Protein AF-A0A524LY99-F1 (afdb_monomer_lite)

Secondary structure (DSSP, 8-state):
-PPPPPB--S--PPPTT--HHHHHHHHHH-TTHHHHHHHHHHHHHHHHHTT-SBPPP---S-SGGGT-

Structure (mmCIF, N/CA/C/O backbone):
data_AF-A0A524LY99-F1
#
_entry.id   AF-A0A524LY99-F1
#
loop_
_atom_site.group_PDB
_atom_site.id
_atom_site.type_symbol
_atom_site.label_atom_id
_atom_site.label_alt_id
_atom_site.label_comp_id
_atom_site.label_asym_id
_atom_site.label_entity_id
_atom_site.label_seq_id
_atom_site.pdbx_PDB_ins_code
_atom_site.Cartn_x
_atom_site.Cartn_y
_atom_site.Cartn_z
_atom_site.occupancy
_atom_site.B_iso_or_equiv
_atom_site.auth_seq_id
_atom_site.auth_comp_id
_atom_site.auth_asym_id
_atom_site.auth_atom_id
_atom_site.pdbx_PDB_model_num
ATOM 1 N N . MET A 1 1 ? -20.271 1.696 28.302 1.00 64.69 1 MET A N 1
ATOM 2 C CA . MET A 1 1 ? -20.212 1.075 26.961 1.00 64.69 1 MET A CA 1
ATOM 3 C C . MET A 1 1 ? -18.749 0.944 26.591 1.00 64.69 1 MET A C 1
ATOM 5 O O . MET A 1 1 ? -18.019 1.892 26.842 1.00 64.69 1 MET A O 1
ATOM 9 N N . GLN A 1 2 ? -18.319 -0.216 26.093 1.00 81.25 2 GLN A N 1
ATOM 10 C CA . GLN A 1 2 ? -16.991 -0.342 25.487 1.00 81.25 2 GLN A CA 1
ATOM 11 C C . GLN A 1 2 ? -17.017 0.329 24.112 1.00 81.25 2 GLN A C 1
ATOM 13 O O . GLN A 1 2 ? -18.019 0.246 23.404 1.00 81.25 2 GLN A O 1
ATOM 18 N N . GLU A 1 3 ? -15.939 1.023 23.774 1.00 89.38 3 GLU A N 1
ATOM 19 C CA . GLU A 1 3 ? -15.746 1.619 22.457 1.00 89.38 3 GLU A CA 1
ATOM 20 C C . GLU A 1 3 ? -15.529 0.504 21.421 1.00 89.38 3 GLU A C 1
ATOM 22 O O . GLU A 1 3 ? -14.738 -0.413 21.649 1.00 89.38 3 GLU A O 1
ATOM 27 N N . ILE A 1 4 ? -16.267 0.543 20.308 1.00 93.62 4 ILE A N 1
ATOM 28 C CA . ILE A 1 4 ? -16.098 -0.413 19.206 1.00 93.62 4 ILE A CA 1
ATOM 29 C C . ILE A 1 4 ? -14.969 0.097 18.311 1.00 93.62 4 ILE A C 1
ATOM 31 O O . ILE A 1 4 ? -15.040 1.217 17.808 1.00 93.62 4 ILE A O 1
ATOM 35 N N . ILE A 1 5 ? -13.945 -0.729 18.085 1.00 95.44 5 ILE A N 1
ATOM 36 C CA . ILE A 1 5 ? -12.810 -0.389 17.222 1.00 95.44 5 ILE A CA 1
ATOM 37 C C . ILE A 1 5 ? -12.965 -1.085 15.865 1.00 95.44 5 ILE A C 1
ATOM 39 O O . ILE A 1 5 ? -12.939 -2.311 15.797 1.00 95.44 5 ILE A O 1
ATOM 43 N N . PHE A 1 6 ? -13.093 -0.310 14.785 1.00 95.94 6 PHE A N 1
ATOM 44 C CA . PHE A 1 6 ? -13.062 -0.811 13.413 1.00 95.94 6 PHE A CA 1
ATOM 45 C C . PHE A 1 6 ? -11.624 -0.849 12.888 1.00 95.94 6 PHE A C 1
ATOM 47 O O . PHE A 1 6 ? -10.892 0.142 12.960 1.00 95.94 6 PHE A O 1
ATOM 54 N N . ILE A 1 7 ? -11.236 -2.001 12.351 1.00 96.00 7 ILE A N 1
ATOM 55 C CA . ILE A 1 7 ? -9.932 -2.260 11.731 1.00 96.00 7 ILE A CA 1
ATOM 56 C C . ILE A 1 7 ? -10.130 -2.822 10.323 1.00 96.00 7 ILE A C 1
ATOM 58 O O . ILE A 1 7 ? -11.257 -3.120 9.921 1.00 96.00 7 ILE A O 1
ATOM 62 N N . ASP A 1 8 ? -9.036 -2.994 9.590 1.00 95.44 8 ASP A N 1
ATOM 63 C CA . ASP A 1 8 ? -9.022 -3.622 8.276 1.00 95.44 8 ASP A CA 1
ATOM 64 C C . ASP A 1 8 ? -7.937 -4.710 8.164 1.00 95.44 8 ASP A C 1
ATOM 66 O O . ASP A 1 8 ? -6.981 -4.737 8.934 1.00 95.44 8 ASP A O 1
ATOM 70 N N . GLU A 1 9 ? -8.071 -5.593 7.173 1.00 94.12 9 GLU A N 1
ATOM 71 C CA . GLU A 1 9 ? -7.165 -6.736 6.935 1.00 94.12 9 GLU A CA 1
ATOM 72 C C . GLU A 1 9 ? -5.924 -6.377 6.082 1.00 94.12 9 GLU A C 1
ATOM 74 O O . GLU A 1 9 ? -5.206 -7.249 5.588 1.00 94.12 9 GLU A O 1
ATOM 79 N N . GLY A 1 10 ? -5.644 -5.089 5.855 1.00 90.44 10 GLY A N 1
ATOM 80 C CA . GLY A 1 10 ? -4.427 -4.643 5.167 1.00 90.44 10 GLY A CA 1
ATOM 81 C C . GLY A 1 10 ? -4.603 -4.381 3.691 1.00 90.44 10 GLY A C 1
ATOM 82 O O . GLY A 1 10 ? -4.493 -3.233 3.261 1.00 90.44 10 GLY A O 1
ATOM 83 N N . SER A 1 11 ? -4.807 -5.428 2.900 1.00 92.44 11 SER A N 1
ATOM 84 C CA . SER A 1 11 ? -4.623 -5.323 1.451 1.00 92.44 11 SER A CA 1
ATOM 85 C C . SER A 1 11 ? -5.572 -4.328 0.768 1.00 92.44 11 SER A C 1
ATOM 87 O O . SER A 1 11 ? -6.778 -4.314 1.009 1.00 92.44 11 SER A O 1
ATOM 89 N N . LEU A 1 12 ? -5.012 -3.513 -0.128 1.00 94.06 12 LEU A N 1
ATOM 90 C CA . LEU A 1 12 ? -5.748 -2.699 -1.094 1.00 94.06 12 LEU A CA 1
ATOM 91 C C . LEU A 1 12 ? -5.227 -2.977 -2.512 1.00 94.06 12 LEU A C 1
ATOM 93 O O . LEU A 1 12 ? -4.045 -3.292 -2.684 1.00 94.06 12 LEU A O 1
ATOM 97 N N . PRO A 1 13 ? -6.075 -2.843 -3.548 1.00 93.12 13 PRO A N 1
ATOM 98 C CA . PRO A 1 13 ? -5.597 -2.880 -4.924 1.00 93.12 13 PRO A CA 1
ATOM 99 C C . PRO A 1 13 ? -4.612 -1.732 -5.165 1.00 93.12 13 PRO A C 1
ATOM 101 O O . PRO A 1 13 ? -4.755 -0.648 -4.592 1.00 93.12 13 PRO A O 1
ATOM 104 N N . THR A 1 14 ? -3.619 -1.954 -6.027 1.00 93.00 14 THR A N 1
ATOM 105 C CA . THR A 1 14 ? -2.749 -0.859 -6.464 1.00 93.00 14 THR A CA 1
ATOM 106 C C . THR A 1 14 ? -3.586 0.208 -7.177 1.00 93.00 14 THR A C 1
ATOM 108 O O . THR A 1 14 ? -4.573 -0.132 -7.838 1.00 93.00 14 THR A O 1
ATOM 111 N N . PRO A 1 15 ? -3.231 1.498 -7.049 1.00 92.50 15 PRO A N 1
ATOM 112 C CA . PRO A 1 15 ? -3.921 2.548 -7.782 1.00 92.50 15 PRO A CA 1
ATOM 113 C C . PRO A 1 15 ? -3.856 2.327 -9.291 1.00 92.50 15 PRO A C 1
ATOM 115 O O . PRO A 1 15 ? -2.941 1.682 -9.809 1.00 92.50 15 PRO A O 1
ATOM 118 N N . GLU A 1 16 ? -4.811 2.915 -10.001 1.00 93.56 16 GLU A N 1
ATOM 119 C CA . GLU A 1 16 ? -4.824 2.902 -11.4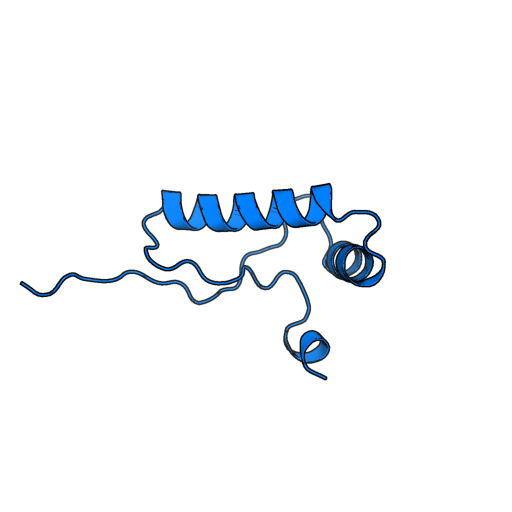58 1.00 93.56 16 GLU A CA 1
ATOM 120 C C . GLU A 1 16 ? -3.496 3.429 -12.029 1.00 93.56 16 GLU A C 1
ATOM 122 O O . GLU A 1 16 ? -2.928 4.407 -11.543 1.00 93.56 16 GLU A O 1
ATOM 127 N N . GLY A 1 17 ? -2.968 2.737 -13.042 1.00 94.06 17 GLY A N 1
ATOM 128 C CA . GLY A 1 17 ? -1.678 3.067 -13.653 1.00 94.06 17 GLY A CA 1
ATOM 129 C C . GLY A 1 17 ? -0.444 2.664 -12.834 1.00 94.06 17 GLY A C 1
ATOM 130 O O . GLY A 1 17 ? 0.673 2.870 -13.306 1.00 94.06 17 GLY A O 1
ATOM 131 N N . ILE A 1 18 ? -0.612 2.068 -11.647 1.00 95.06 18 ILE A N 1
ATOM 132 C CA . ILE A 1 18 ? 0.487 1.560 -10.817 1.00 95.06 18 ILE A CA 1
ATOM 133 C C . ILE A 1 18 ? 0.488 0.029 -10.814 1.00 95.06 18 ILE A C 1
ATOM 135 O O . ILE A 1 18 ? -0.484 -0.617 -10.416 1.00 95.06 18 ILE A O 1
ATOM 139 N N . THR A 1 19 ? 1.612 -0.558 -11.223 1.00 94.62 19 THR A N 1
ATOM 140 C CA . THR A 1 19 ? 1.824 -2.012 -11.211 1.00 94.62 19 THR A CA 1
ATOM 141 C C . THR A 1 19 ? 2.576 -2.455 -9.958 1.00 94.62 19 THR A C 1
ATOM 143 O O . THR A 1 1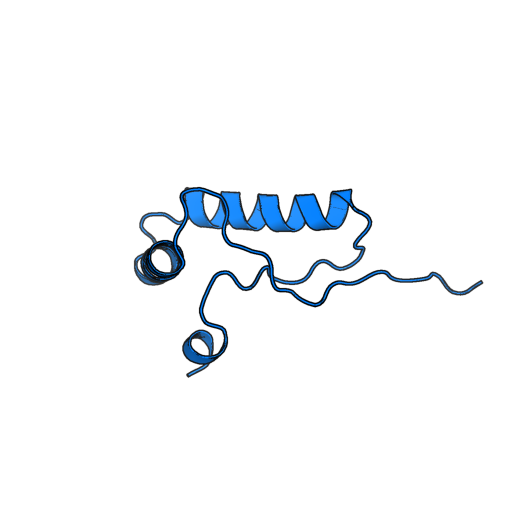9 ? 3.314 -1.676 -9.350 1.00 94.62 19 THR A O 1
ATOM 146 N N . 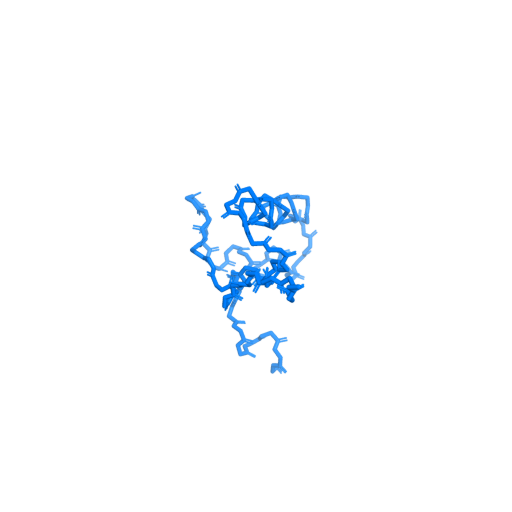ARG A 1 20 ? 2.438 -3.729 -9.573 1.00 91.50 20 ARG A N 1
ATOM 147 C CA . ARG A 1 20 ? 3.177 -4.300 -8.432 1.00 91.50 20 ARG A CA 1
ATOM 148 C C . ARG A 1 20 ? 4.689 -4.283 -8.665 1.00 91.50 20 ARG A C 1
ATOM 150 O O . ARG A 1 20 ? 5.453 -4.050 -7.732 1.00 91.50 20 ARG A O 1
ATOM 157 N N . GLU A 1 21 ? 5.114 -4.472 -9.910 1.00 93.88 21 GLU A N 1
ATOM 158 C CA . GLU A 1 21 ? 6.514 -4.428 -10.337 1.00 93.88 21 GLU A CA 1
ATOM 159 C C . GLU A 1 21 ? 7.097 -3.029 -10.149 1.00 93.88 21 GLU A C 1
ATOM 161 O O . GLU A 1 21 ? 8.217 -2.894 -9.657 1.00 93.88 21 GLU A O 1
ATOM 166 N N . TRP A 1 22 ? 6.322 -1.986 -10.473 1.00 95.69 22 TRP A N 1
ATOM 167 C CA . TRP A 1 22 ? 6.733 -0.609 -10.225 1.00 95.69 22 TRP A CA 1
ATOM 168 C C . TRP A 1 22 ? 6.901 -0.349 -8.726 1.00 95.69 22 TRP A C 1
ATOM 170 O O . TRP A 1 22 ? 7.927 0.188 -8.322 1.00 95.69 22 TRP A O 1
ATOM 180 N N . VAL A 1 23 ? 5.947 -0.785 -7.891 1.00 95.25 23 VAL A N 1
ATOM 181 C CA . VAL A 1 23 ? 6.033 -0.609 -6.428 1.00 95.25 23 VAL A CA 1
ATOM 182 C C . VAL A 1 23 ? 7.262 -1.321 -5.860 1.00 95.25 23 VAL A C 1
ATOM 184 O O . VAL A 1 23 ? 7.955 -0.761 -5.011 1.00 95.25 23 VAL A O 1
ATOM 187 N N . LYS A 1 24 ? 7.551 -2.541 -6.333 1.00 93.75 24 LYS A N 1
ATOM 188 C CA . LYS A 1 24 ? 8.755 -3.286 -5.948 1.00 93.75 24 LYS A CA 1
ATOM 189 C C . LYS A 1 24 ? 10.019 -2.502 -6.307 1.00 93.75 24 LYS A C 1
ATOM 191 O O . LYS A 1 24 ? 10.817 -2.216 -5.420 1.00 93.75 24 LYS A O 1
ATOM 196 N N . ALA A 1 25 ? 10.158 -2.100 -7.571 1.00 95.00 25 ALA A N 1
ATOM 197 C CA . ALA A 1 25 ? 11.328 -1.366 -8.043 1.00 95.00 25 ALA A CA 1
ATOM 198 C C . ALA A 1 25 ? 11.511 -0.032 -7.302 1.00 95.00 25 ALA A C 1
ATOM 200 O O . ALA A 1 25 ? 12.614 0.260 -6.852 1.00 95.00 25 ALA A O 1
ATOM 201 N N . ALA A 1 26 ? 10.434 0.742 -7.124 1.00 95.44 26 ALA A N 1
ATOM 202 C CA . ALA A 1 26 ? 10.441 2.011 -6.398 1.00 95.44 26 ALA A CA 1
ATOM 203 C C . ALA A 1 26 ? 10.924 1.845 -4.950 1.00 95.44 26 ALA A C 1
ATOM 205 O O . ALA A 1 26 ? 11.719 2.648 -4.469 1.00 95.44 26 ALA A O 1
ATOM 206 N N . ALA A 1 27 ? 10.481 0.785 -4.266 1.00 92.81 27 ALA A N 1
ATOM 207 C CA . ALA A 1 27 ? 10.883 0.515 -2.890 1.00 92.81 27 ALA A CA 1
ATOM 208 C C . ALA A 1 27 ? 12.335 0.016 -2.762 1.00 92.81 27 ALA A C 1
ATOM 210 O O . ALA A 1 27 ? 12.970 0.263 -1.740 1.00 92.81 27 ALA A O 1
ATOM 211 N N . GLU A 1 28 ? 12.854 -0.695 -3.767 1.00 93.44 28 GLU A N 1
ATOM 212 C CA . GLU A 1 28 ? 14.225 -1.226 -3.774 1.00 93.44 28 GLU A CA 1
ATOM 213 C C . GLU A 1 28 ? 15.259 -0.166 -4.176 1.00 93.44 28 GLU A C 1
ATOM 215 O O . GLU A 1 28 ? 16.315 -0.065 -3.554 1.00 93.44 28 GLU A O 1
ATOM 220 N N . ASN A 1 29 ? 14.967 0.633 -5.207 1.00 95.25 29 ASN A N 1
ATOM 221 C CA . ASN A 1 29 ? 15.917 1.602 -5.759 1.00 95.25 29 ASN A CA 1
ATOM 222 C C . ASN A 1 29 ? 15.835 2.993 -5.117 1.00 95.25 29 ASN A C 1
ATOM 224 O O . ASN A 1 29 ? 16.769 3.775 -5.271 1.00 95.25 29 ASN A O 1
ATOM 228 N N . ARG A 1 30 ? 14.739 3.295 -4.407 1.00 92.94 30 ARG A N 1
ATOM 229 C CA . ARG A 1 30 ? 14.483 4.563 -3.705 1.00 92.94 30 ARG A CA 1
ATOM 230 C C . ARG A 1 30 ? 14.473 5.828 -4.573 1.00 92.94 30 ARG A C 1
ATOM 232 O O . ARG A 1 30 ? 14.476 6.939 -4.049 1.00 92.94 30 ARG A O 1
ATOM 239 N N . ASN A 1 31 ? 14.415 5.686 -5.895 1.00 95.06 31 ASN A N 1
ATOM 240 C CA . ASN A 1 31 ? 14.390 6.817 -6.830 1.00 95.06 31 ASN A CA 1
ATOM 241 C C . ASN A 1 31 ? 13.012 7.495 -6.906 1.00 95.06 31 ASN A C 1
ATOM 243 O O . ASN A 1 31 ? 12.897 8.608 -7.405 1.00 95.06 31 ASN A O 1
ATOM 247 N N . GLU A 1 32 ? 11.969 6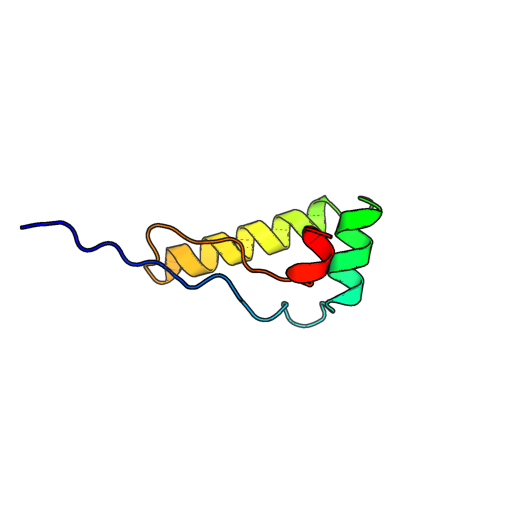.825 -6.414 1.00 96.62 32 GLU A N 1
ATOM 248 C CA . GLU A 1 32 ? 10.566 7.244 -6.514 1.00 96.62 32 GLU A CA 1
ATOM 249 C C . GLU A 1 32 ? 9.918 7.398 -5.121 1.00 96.62 32 GLU A C 1
ATOM 251 O O . GLU A 1 32 ? 8.695 7.323 -4.991 1.00 96.62 32 GLU A O 1
ATOM 256 N N . ASP A 1 33 ? 10.723 7.595 -4.065 1.00 96.50 33 ASP A N 1
ATOM 257 C CA . ASP A 1 33 ? 10.272 7.634 -2.661 1.00 96.50 33 ASP A CA 1
ATOM 258 C C . ASP A 1 33 ? 9.122 8.632 -2.443 1.00 96.50 33 ASP A C 1
ATOM 260 O O . ASP A 1 33 ? 8.154 8.322 -1.749 1.00 96.50 33 ASP A O 1
ATOM 264 N N . GLU A 1 34 ? 9.178 9.816 -3.060 1.00 97.50 34 GLU A N 1
ATOM 265 C CA . GLU A 1 34 ? 8.119 10.823 -2.928 1.00 97.50 34 GLU A CA 1
ATOM 266 C C . GLU A 1 34 ? 6.771 10.302 -3.443 1.00 97.50 34 GLU A C 1
ATOM 268 O O . GLU A 1 34 ? 5.765 10.358 -2.727 1.00 97.50 34 GLU A O 1
ATOM 273 N N . LYS A 1 35 ? 6.760 9.726 -4.650 1.00 96.38 35 LYS A N 1
ATOM 274 C CA . LYS A 1 35 ? 5.561 9.163 -5.275 1.00 96.38 35 LYS A CA 1
ATOM 275 C C . LYS A 1 35 ? 5.069 7.928 -4.522 1.00 96.38 35 LYS A C 1
ATOM 277 O O . LYS A 1 35 ? 3.874 7.817 -4.239 1.00 96.38 35 LYS A O 1
ATOM 282 N N . LEU A 1 36 ? 5.980 7.028 -4.150 1.00 96.44 36 LEU A N 1
ATOM 283 C CA . LEU A 1 36 ? 5.677 5.824 -3.377 1.00 96.44 36 LEU A CA 1
ATOM 284 C C . LEU A 1 36 ? 5.043 6.180 -2.024 1.00 96.44 36 LEU A C 1
ATOM 286 O O . LEU A 1 36 ? 3.991 5.642 -1.673 1.00 96.44 36 LEU A O 1
ATOM 290 N N . PHE A 1 37 ? 5.639 7.110 -1.274 1.00 96.50 37 PHE A N 1
ATOM 291 C CA . PHE A 1 37 ? 5.115 7.508 0.028 1.00 96.50 37 PHE A CA 1
ATOM 292 C C . PHE A 1 37 ? 3.848 8.354 -0.071 1.00 96.50 37 PHE A C 1
ATOM 294 O O . PHE A 1 37 ? 2.989 8.212 0.798 1.00 96.50 37 PHE A O 1
ATOM 301 N N . SER A 1 38 ? 3.682 9.191 -1.103 1.00 96.75 38 SER A N 1
ATOM 302 C CA . SER A 1 38 ? 2.414 9.904 -1.325 1.00 96.75 38 SER A CA 1
ATOM 303 C C . SER A 1 38 ? 1.267 8.919 -1.514 1.00 96.75 38 SER A C 1
ATOM 305 O O . SER A 1 38 ? 0.278 8.976 -0.788 1.00 96.75 38 SER A O 1
ATOM 307 N N . MET A 1 39 ? 1.455 7.935 -2.394 1.00 95.81 39 MET A N 1
ATOM 308 C CA . MET A 1 39 ? 0.476 6.882 -2.646 1.00 95.81 39 MET A CA 1
ATOM 309 C C . MET A 1 39 ? 0.127 6.086 -1.378 1.00 95.81 39 MET A C 1
ATOM 311 O O . MET A 1 39 ? -1.042 5.796 -1.124 1.00 95.81 39 MET A O 1
ATOM 315 N N . ILE A 1 40 ? 1.126 5.726 -0.565 1.00 96.12 40 ILE A N 1
ATOM 316 C CA . ILE A 1 40 ? 0.893 5.003 0.693 1.00 96.12 40 ILE A CA 1
ATOM 317 C C . ILE A 1 40 ? 0.106 5.874 1.682 1.00 96.12 40 ILE A C 1
ATOM 319 O O . ILE A 1 40 ? -0.849 5.387 2.284 1.00 96.12 40 ILE A O 1
ATOM 323 N N . ARG A 1 41 ? 0.459 7.159 1.834 1.00 97.00 41 ARG A N 1
ATOM 324 C CA . ARG A 1 41 ? -0.271 8.098 2.703 1.00 97.00 41 ARG A CA 1
ATOM 325 C C . ARG A 1 41 ? -1.721 8.270 2.264 1.00 97.00 41 ARG A C 1
ATOM 327 O O . ARG A 1 41 ? -2.609 8.220 3.107 1.00 97.00 41 ARG A O 1
ATOM 334 N N . GLU A 1 42 ? -1.968 8.408 0.966 1.00 96.81 42 GLU A N 1
ATOM 335 C CA . GLU A 1 42 ? -3.326 8.485 0.420 1.00 96.81 42 GLU A CA 1
ATOM 336 C C . GLU A 1 42 ? -4.134 7.217 0.715 1.00 96.81 42 GLU A C 1
ATOM 338 O O . GLU A 1 42 ? -5.310 7.304 1.061 1.00 96.81 42 GLU A O 1
ATOM 343 N N . ALA A 1 43 ? -3.515 6.036 0.634 1.00 96.88 43 ALA A N 1
ATOM 344 C CA . ALA A 1 43 ? -4.174 4.780 0.979 1.00 96.88 43 ALA A CA 1
ATOM 345 C C . ALA A 1 43 ? -4.559 4.713 2.467 1.00 96.88 43 ALA A C 1
ATOM 347 O O . ALA A 1 43 ? -5.675 4.305 2.787 1.00 96.88 43 ALA A O 1
ATOM 348 N N . PHE A 1 44 ? -3.674 5.152 3.370 1.00 97.50 44 PHE A N 1
ATOM 349 C CA . PHE A 1 44 ? -4.001 5.283 4.793 1.00 97.50 44 PHE A CA 1
ATOM 350 C C . PHE A 1 44 ? -5.141 6.279 5.021 1.00 97.50 44 PHE A C 1
ATOM 352 O O . PHE A 1 44 ? -6.093 5.953 5.727 1.00 97.50 44 PHE A O 1
ATOM 359 N N . GLN A 1 45 ? -5.082 7.453 4.387 1.00 97.69 45 GLN A N 1
ATOM 360 C CA . GLN A 1 45 ? -6.110 8.481 4.533 1.00 97.69 45 GLN A CA 1
ATOM 361 C C . GLN A 1 45 ? -7.483 7.971 4.084 1.00 97.69 45 GLN A C 1
ATOM 363 O O . GLN A 1 45 ? -8.446 8.095 4.829 1.00 97.69 45 GLN A O 1
ATOM 368 N N . ARG A 1 46 ? -7.567 7.283 2.938 1.00 96.50 46 ARG A N 1
ATOM 369 C CA . ARG A 1 46 ? -8.828 6.696 2.455 1.00 96.50 46 ARG A CA 1
ATOM 370 C C . ARG A 1 46 ? -9.434 5.691 3.435 1.00 96.50 46 ARG A C 1
ATOM 372 O O . ARG A 1 46 ? -10.652 5.642 3.559 1.00 96.50 46 ARG A O 1
ATOM 379 N N . LYS A 1 47 ? -8.612 4.890 4.124 1.00 97.62 47 LYS A N 1
ATOM 380 C CA . LYS A 1 47 ? -9.091 3.958 5.162 1.00 97.62 47 LYS A CA 1
ATOM 381 C C . LYS A 1 47 ? -9.671 4.717 6.360 1.00 97.62 47 LYS A C 1
ATOM 383 O O . LYS A 1 47 ? -10.736 4.357 6.854 1.00 97.62 47 LYS A O 1
ATOM 388 N N . ILE A 1 48 ? -9.000 5.785 6.789 1.00 97.62 48 ILE A N 1
ATOM 389 C CA . ILE A 1 48 ? -9.466 6.651 7.883 1.00 97.62 48 ILE A CA 1
ATOM 390 C C . ILE A 1 48 ? -10.790 7.324 7.502 1.00 97.62 48 ILE A C 1
ATOM 392 O O . ILE A 1 48 ? -11.734 7.308 8.289 1.00 97.62 48 ILE A O 1
ATOM 396 N N . ASP A 1 49 ? -10.890 7.841 6.277 1.00 98.00 49 ASP A N 1
ATOM 397 C CA . ASP A 1 49 ? -12.069 8.560 5.781 1.00 98.00 49 ASP A CA 1
ATOM 398 C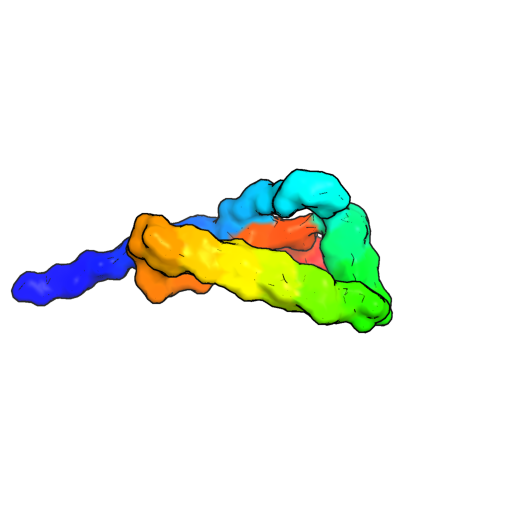 C . ASP A 1 49 ? -13.338 7.686 5.748 1.00 98.00 49 ASP A C 1
ATOM 400 O O . ASP A 1 49 ? -14.447 8.211 5.831 1.00 98.00 49 ASP A O 1
ATOM 404 N N . VAL A 1 50 ? -13.196 6.355 5.663 1.00 96.69 50 VAL A N 1
ATOM 405 C CA . VAL A 1 50 ? -14.320 5.397 5.704 1.00 96.69 50 VAL A CA 1
ATOM 406 C C . VAL A 1 50 ? -14.573 4.795 7.093 1.00 96.69 50 VAL A C 1
ATOM 408 O O . VAL A 1 50 ? -15.382 3.878 7.224 1.00 96.69 50 VAL A O 1
ATOM 411 N N . GLY A 1 51 ? -13.915 5.309 8.135 1.00 96.69 51 GLY A N 1
ATOM 412 C CA . GLY A 1 51 ? -14.171 4.933 9.528 1.00 96.69 51 GLY A CA 1
ATOM 413 C C . GLY A 1 51 ? -13.289 3.812 10.082 1.00 96.69 51 GLY A C 1
ATOM 414 O O . GLY A 1 51 ? -13.616 3.254 11.127 1.00 96.69 51 GLY A O 1
ATOM 415 N N . VAL A 1 52 ? -12.171 3.471 9.429 1.00 97.56 52 VAL A N 1
ATOM 416 C CA . VAL A 1 52 ? -11.171 2.569 10.025 1.00 97.56 52 VAL A CA 1
ATOM 417 C C . VAL A 1 52 ? -10.368 3.339 11.072 1.00 97.56 52 VAL A C 1
ATOM 419 O O . VAL A 1 52 ? -9.679 4.306 10.752 1.00 97.56 52 VAL A O 1
ATOM 422 N N . HIS A 1 53 ? -10.419 2.897 12.328 1.00 96.94 53 HIS A N 1
ATOM 423 C CA . HIS A 1 53 ? -9.743 3.572 13.439 1.00 96.94 53 HIS A CA 1
ATOM 424 C C . HIS A 1 53 ? -8.247 3.253 13.504 1.00 96.94 53 HIS A C 1
ATOM 426 O O . HIS A 1 53 ? -7.450 4.095 13.911 1.00 96.94 53 HIS A O 1
ATOM 432 N N . VAL A 1 54 ? -7.860 2.036 13.112 1.00 95.88 54 VAL A N 1
ATOM 433 C CA . VAL A 1 54 ? -6.461 1.584 13.105 1.00 95.88 54 VAL A CA 1
ATOM 434 C C . VAL A 1 54 ? -6.141 1.022 11.721 1.00 95.88 54 VAL A C 1
ATOM 436 O O . VAL A 1 54 ? -6.212 -0.191 11.521 1.00 95.88 54 VAL A O 1
ATOM 439 N N . PRO A 1 55 ? -5.859 1.888 10.732 1.00 96.56 55 PRO A N 1
ATOM 440 C CA . PRO A 1 55 ? -5.597 1.436 9.378 1.00 96.56 55 PRO A CA 1
ATOM 441 C C . PRO A 1 55 ? -4.263 0.693 9.322 1.00 96.56 55 PRO A C 1
ATOM 443 O O . PRO A 1 55 ? -3.253 1.124 9.881 1.00 96.56 55 PRO A O 1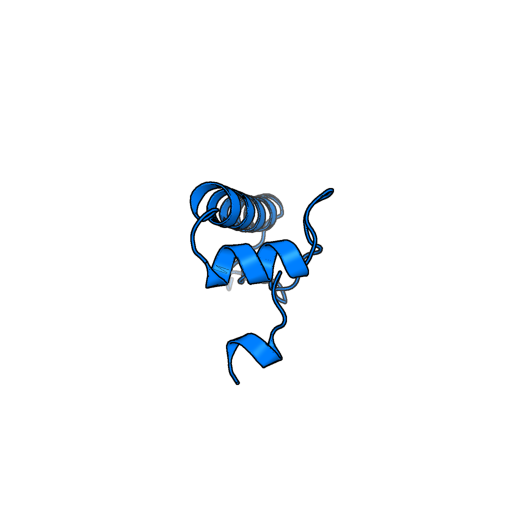
ATOM 446 N N . THR A 1 56 ? -4.251 -0.422 8.610 1.00 95.31 56 THR A N 1
ATOM 447 C CA . THR A 1 56 ? -3.065 -1.261 8.433 1.00 95.31 56 THR A CA 1
ATOM 448 C C . THR A 1 56 ? -2.366 -0.962 7.102 1.00 95.31 56 THR A C 1
ATOM 450 O O . THR A 1 56 ? -2.917 -0.315 6.205 1.00 95.31 56 THR A O 1
ATOM 453 N N . TYR A 1 57 ? -1.110 -1.396 6.959 1.00 93.19 57 TYR A N 1
ATOM 454 C CA . TYR A 1 57 ? -0.328 -1.178 5.736 1.00 93.19 57 TYR A CA 1
ATOM 455 C C . TYR A 1 57 ? -1.042 -1.767 4.498 1.00 93.19 57 TYR A C 1
ATOM 457 O O . TYR A 1 57 ? -1.482 -2.911 4.563 1.00 93.19 57 TYR A O 1
ATOM 465 N N . PRO A 1 58 ? -1.141 -1.043 3.362 1.00 94.38 58 PRO A N 1
ATOM 466 C CA . PRO A 1 58 ? -1.953 -1.445 2.204 1.00 94.38 58 PRO A CA 1
ATOM 467 C C . PRO A 1 58 ? -1.456 -2.658 1.389 1.00 94.38 58 PRO A C 1
ATOM 469 O O . PRO A 1 58 ? -2.131 -3.068 0.450 1.00 94.38 58 PRO A O 1
ATOM 472 N N . GLN A 1 59 ? -0.295 -3.240 1.719 1.00 94.50 59 GLN A N 1
ATOM 473 C CA . GLN A 1 59 ? 0.248 -4.465 1.098 1.00 94.50 59 GLN A CA 1
ATOM 474 C C . GLN A 1 59 ? 0.369 -4.425 -0.443 1.00 94.50 59 GLN A C 1
ATOM 476 O O . GLN A 1 59 ? 0.079 -5.395 -1.137 1.00 94.50 59 GLN A O 1
ATOM 481 N N . PHE A 1 60 ? 0.856 -3.313 -1.002 1.00 94.62 60 PHE A N 1
ATOM 482 C CA . PHE A 1 60 ? 1.064 -3.183 -2.455 1.00 94.62 60 PHE A CA 1
ATOM 483 C C . PHE A 1 60 ? 2.219 -4.030 -3.021 1.00 94.62 60 PHE A C 1
ATOM 485 O O . PHE A 1 60 ? 2.326 -4.199 -4.236 1.00 94.62 60 PHE A O 1
ATOM 492 N N . ARG A 1 61 ? 3.096 -4.544 -2.154 1.00 91.94 61 ARG A N 1
ATOM 493 C CA . ARG A 1 61 ? 4.213 -5.434 -2.500 1.00 91.94 61 ARG A CA 1
ATOM 494 C C . ARG A 1 61 ? 3.868 -6.877 -2.145 1.00 91.94 61 ARG A C 1
ATOM 496 O O . ARG A 1 61 ? 3.031 -7.113 -1.276 1.00 91.94 61 ARG A O 1
ATOM 503 N N . ASP A 1 62 ? 4.564 -7.825 -2.768 1.00 89.56 62 ASP A N 1
ATOM 504 C CA . ASP A 1 62 ? 4.491 -9.235 -2.376 1.00 89.56 62 ASP A CA 1
ATOM 505 C C . ASP A 1 62 ? 4.815 -9.392 -0.883 1.00 89.56 62 ASP A C 1
ATOM 507 O O . ASP A 1 62 ? 5.870 -8.956 -0.422 1.00 89.56 62 ASP A O 1
ATOM 511 N N . MET A 1 63 ? 3.879 -9.939 -0.107 1.00 87.56 63 MET A N 1
ATOM 512 C CA . MET A 1 63 ? 4.016 -10.013 1.348 1.00 87.56 63 MET A CA 1
ATOM 513 C C . MET A 1 63 ? 5.118 -10.989 1.747 1.00 87.56 63 MET A C 1
ATOM 515 O O . MET A 1 63 ? 5.872 -10.691 2.660 1.00 87.56 63 MET A O 1
ATOM 519 N N . ILE A 1 64 ? 5.251 -12.115 1.044 1.00 89.56 64 ILE A N 1
ATOM 520 C CA . ILE A 1 64 ? 6.241 -13.141 1.379 1.00 89.56 64 ILE A CA 1
ATOM 521 C C . ILE A 1 64 ? 7.657 -12.627 1.092 1.00 89.56 64 ILE A C 1
ATOM 523 O O . ILE A 1 64 ? 8.502 -12.627 1.983 1.00 89.56 64 ILE A O 1
ATOM 527 N N . GLY A 1 65 ? 7.905 -12.108 -0.111 1.00 85.50 65 GLY A N 1
ATOM 528 C CA . GLY A 1 65 ? 9.210 -11.594 -0.532 1.00 85.50 65 GLY A CA 1
ATOM 529 C C . GLY A 1 65 ? 9.668 -10.313 0.170 1.00 85.50 65 GLY A C 1
ATOM 530 O O . GLY A 1 65 ? 10.775 -9.856 -0.078 1.00 85.50 65 GLY A O 1
ATOM 531 N N . GLN A 1 66 ? 8.844 -9.706 1.030 1.00 85.31 66 GLN A N 1
ATOM 532 C CA . GLN A 1 66 ? 9.288 -8.626 1.920 1.00 85.31 66 GLN A CA 1
ATOM 533 C C . GLN A 1 66 ? 10.001 -9.142 3.177 1.00 85.31 66 GLN A C 1
ATOM 535 O O . GLN A 1 66 ? 10.710 -8.367 3.817 1.00 85.31 66 GLN A O 1
ATOM 540 N N . PHE A 1 67 ? 9.775 -10.403 3.553 1.00 86.44 67 PHE A N 1
ATOM 541 C CA . PHE A 1 67 ? 10.297 -10.996 4.787 1.00 86.44 67 PHE A CA 1
ATOM 542 C C . PHE A 1 67 ? 11.287 -12.145 4.554 1.00 86.44 67 PHE A C 1
ATOM 544 O O . PHE A 1 67 ? 11.933 -12.566 5.513 1.00 86.44 67 PHE A O 1
ATOM 551 N N . LEU A 1 68 ? 11.390 -12.657 3.323 1.00 83.94 68 LEU A N 1
ATOM 552 C CA . LEU A 1 68 ? 12.397 -13.638 2.897 1.00 83.94 68 LEU A CA 1
ATOM 553 C C . LEU A 1 68 ? 13.571 -12.939 2.209 1.00 83.94 68 LEU A C 1
ATOM 555 O O . LEU A 1 68 ? 14.717 -13.369 2.461 1.00 83.94 68 LEU A O 1
#

Radius of gyration: 13.81 Å; chains: 1; bounding box: 36×24×41 Å

Sequence (68 aa):
MQEIIFIDEGSLPTPEGITREWVKAAAENRNEDEKLFSMIREAFQRKIDVGVHVPTYPQFRDMIGQFL

pLDDT: mean 93.6, std 4.97, range [64.69, 98.0]

Foldseek 3Di:
DDDDAAEDPAADEQDPPDALVNLVCCVVVVPCVVVNVVSQVVVQVVCVVVPHPDYHGHCSYDPVVVPD